Protein AF-A0A7Y0SKW7-F1 (afdb_monomer)

Sequence (142 aa):
RIADGFVHHVRQTKQKAKDYAQEAVFKDWQKAAKNVSKAAEVLHLFIDDSIDLQLPFATVRQQALSLLTKRDLESVCLFLNEQRRSVDEAMWQYCDEKESLRKGLLRELFLCLRFEGCDGTQHLAAALAKTQNELNGQDAQL

Organism: Vibrio parahaemolyticus (NCBI:txid670)

Mean predicted aligned error: 7.99 Å

Secondary structure (DSSP, 8-state):
-HHHHHHHHHHHHHHHHHHHHHHHHHHHHHHHHHTHHHHHHHHHTTT-TTS-TTS-HHHHHHHHHHHS-HHHHHHHHHHHTT-PPPHHHHHHHHHHH-HHHIIIIIIHHHHTPPP---TTTHHHHHHHHHHHHHHHHHTT--

pLDDT: mean 88.72, std 9.33, range [38.25, 96.88]

Radius of gyration: 24.37 Å; Cα contacts (8 Å, |Δi|>4): 82; chains: 1; bounding box: 56×35×68 Å

Foldseek 3Di:
DLVVVLVVLVVVLLVVLLVQLVVVLVVLLVLLVVCVVLLVVLVVLVVPPVDDPPDDVVVSVVVSCVSPPPVSNVSNVCNVVVNGDDSVVSSVVSVVVPCCSVPVPNLVSLLPDQDDDDVPCRVVSVVSVVVSVVSVVVVVPD

Solvent-accessible surface area (backbone atoms only — not comparable to full-atom values): 8009 Å² total; per-residue (Å²): 110,70,67,59,49,45,54,49,50,52,53,51,50,53,49,52,23,47,55,50,12,54,51,50,46,48,51,52,50,53,52,17,63,72,41,46,66,46,50,49,54,43,55,42,69,78,73,43,86,87,59,61,88,83,56,59,64,70,57,57,50,50,54,35,45,70,69,37,46,69,70,53,46,54,43,28,53,30,54,78,67,70,48,74,72,60,50,67,59,42,25,50,50,47,55,63,75,35,49,64,56,46,58,71,43,52,44,52,51,55,66,75,53,87,72,80,48,55,96,96,35,45,70,56,27,52,50,51,52,49,50,45,51,52,58,59,56,59,70,76,77,118

Structure (mmCIF, N/CA/C/O backbone):
data_AF-A0A7Y0SKW7-F1
#
_entry.id   AF-A0A7Y0SKW7-F1
#
loop_
_atom_site.group_PDB
_atom_site.id
_atom_site.type_symbol
_atom_site.label_atom_id
_atom_site.label_alt_id
_atom_site.label_comp_id
_atom_site.label_asym_id
_atom_site.label_entity_id
_atom_site.label_seq_id
_atom_site.pdbx_PDB_ins_code
_atom_site.Cartn_x
_atom_site.Cartn_y
_atom_site.Cartn_z
_atom_site.occupancy
_atom_site.B_iso_or_equiv
_atom_site.auth_seq_id
_atom_site.auth_comp_id
_atom_site.auth_asym_id
_atom_site.auth_atom_id
_atom_site.pdbx_PDB_model_num
ATOM 1 N N . ARG A 1 1 ? 26.211 -3.635 -23.178 1.00 75.38 1 ARG A N 1
ATOM 2 C CA . ARG A 1 1 ? 26.776 -3.140 -21.894 1.00 75.38 1 ARG A CA 1
ATOM 3 C C . ARG A 1 1 ? 25.838 -2.162 -21.181 1.00 75.38 1 ARG A C 1
ATOM 5 O O . ARG A 1 1 ? 25.360 -2.528 -20.120 1.00 75.38 1 ARG A O 1
ATOM 12 N N . ILE A 1 2 ? 25.523 -0.978 -21.732 1.00 84.06 2 ILE A N 1
ATOM 13 C CA . ILE A 1 2 ? 24.576 -0.030 -21.088 1.00 84.06 2 ILE A CA 1
ATOM 14 C C . ILE A 1 2 ? 23.131 -0.557 -21.122 1.00 84.06 2 ILE A C 1
ATOM 16 O O . ILE A 1 2 ? 22.461 -0.551 -20.094 1.00 84.06 2 ILE A O 1
ATOM 20 N N . ALA A 1 3 ? 22.679 -1.096 -22.261 1.00 87.50 3 ALA A N 1
ATOM 21 C CA . ALA A 1 3 ? 21.342 -1.689 -22.389 1.00 87.50 3 ALA A CA 1
ATOM 22 C C . ALA A 1 3 ? 21.112 -2.847 -21.400 1.00 87.50 3 ALA A C 1
ATOM 24 O O . ALA A 1 3 ? 20.092 -2.888 -20.719 1.00 87.50 3 ALA A O 1
ATOM 25 N N . ASP A 1 4 ? 22.093 -3.743 -21.253 1.00 89.50 4 ASP A N 1
ATOM 26 C CA . ASP A 1 4 ? 22.025 -4.855 -20.295 1.00 89.50 4 ASP A CA 1
ATOM 27 C C . ASP A 1 4 ? 21.951 -4.355 -18.846 1.00 89.50 4 ASP A C 1
ATOM 29 O O . ASP A 1 4 ? 21.176 -4.879 -18.047 1.00 89.50 4 ASP A O 1
ATOM 33 N N . GLY A 1 5 ? 22.717 -3.307 -18.517 1.00 88.94 5 GLY A N 1
ATOM 34 C CA . GLY A 1 5 ? 22.667 -2.642 -17.214 1.00 88.94 5 GLY A CA 1
ATOM 35 C C . GLY A 1 5 ? 21.305 -2.004 -16.935 1.00 88.94 5 GLY A C 1
ATOM 36 O O . GLY A 1 5 ? 20.745 -2.200 -15.858 1.00 88.94 5 GLY A O 1
ATOM 37 N N . PHE A 1 6 ? 20.722 -1.314 -17.918 1.00 88.88 6 PHE A N 1
ATOM 38 C CA . PHE A 1 6 ? 19.374 -0.753 -17.811 1.00 88.88 6 PHE A CA 1
ATOM 39 C C . PHE A 1 6 ? 18.325 -1.844 -17.571 1.00 88.88 6 PHE A C 1
ATOM 41 O O . PHE A 1 6 ? 17.557 -1.765 -16.612 1.00 88.88 6 PHE A O 1
ATOM 48 N N . VAL A 1 7 ? 18.339 -2.913 -18.375 1.00 91.38 7 VAL A N 1
ATOM 49 C CA . VAL A 1 7 ? 17.429 -4.057 -18.206 1.00 91.38 7 VAL A CA 1
ATOM 50 C C . VAL A 1 7 ? 17.597 -4.690 -16.825 1.00 91.38 7 VAL A C 1
ATOM 52 O O . VAL A 1 7 ? 16.601 -5.009 -16.169 1.00 91.38 7 VAL A O 1
ATOM 55 N N . HIS A 1 8 ? 18.836 -4.849 -16.355 1.00 92.75 8 HIS A N 1
ATOM 56 C CA . HIS A 1 8 ? 19.121 -5.368 -15.023 1.00 92.75 8 HIS A CA 1
ATOM 57 C C . HIS A 1 8 ? 18.516 -4.483 -13.924 1.00 92.75 8 HIS A C 1
ATOM 59 O O . HIS A 1 8 ? 17.794 -4.993 -13.067 1.00 92.75 8 HIS A O 1
ATOM 65 N N . HIS A 1 9 ? 18.738 -3.167 -13.967 1.00 90.00 9 HIS A N 1
ATOM 66 C CA . HIS A 1 9 ? 18.214 -2.241 -12.961 1.00 90.00 9 HIS A CA 1
ATOM 67 C C . HIS A 1 9 ? 16.688 -2.129 -12.983 1.00 90.00 9 HIS A C 1
ATOM 69 O O . HIS A 1 9 ? 16.076 -2.085 -11.914 1.00 90.00 9 HIS A O 1
ATOM 75 N N . VAL A 1 10 ? 16.052 -2.159 -14.159 1.00 90.94 10 VAL A N 1
ATOM 76 C CA . VAL A 1 10 ? 14.584 -2.192 -14.272 1.00 90.94 10 VAL A CA 1
ATOM 77 C C . VAL A 1 10 ? 14.031 -3.468 -13.637 1.00 90.94 10 VAL A C 1
ATOM 79 O O . VAL A 1 10 ? 13.122 -3.403 -12.808 1.00 90.94 10 VAL A O 1
ATOM 82 N N . ARG A 1 11 ? 14.606 -4.635 -13.962 1.00 92.94 11 ARG A N 1
ATOM 83 C CA . ARG A 1 11 ? 14.187 -5.921 -13.377 1.00 92.94 11 ARG A CA 1
ATOM 84 C C . ARG A 1 11 ? 14.394 -5.951 -11.867 1.00 92.94 11 ARG A C 1
ATOM 86 O O . ARG A 1 11 ? 13.491 -6.356 -11.141 1.00 92.94 11 ARG A O 1
ATOM 93 N N . GLN A 1 12 ? 15.548 -5.489 -11.394 1.00 92.62 12 GLN A N 1
ATOM 94 C CA . GLN A 1 12 ? 15.859 -5.441 -9.970 1.00 92.62 12 GLN A CA 1
ATOM 95 C C . GLN A 1 12 ? 14.911 -4.499 -9.217 1.00 92.62 12 GLN A C 1
ATOM 97 O O . GLN A 1 12 ? 14.417 -4.860 -8.154 1.00 92.62 12 GLN A O 1
ATOM 102 N N . THR A 1 13 ? 14.627 -3.316 -9.766 1.00 89.62 13 THR A N 1
ATOM 103 C CA . THR A 1 13 ? 13.685 -2.355 -9.168 1.00 89.62 13 THR A CA 1
ATOM 104 C C . THR A 1 13 ? 12.283 -2.940 -9.097 1.00 89.62 13 THR A C 1
ATOM 106 O O . THR A 1 13 ? 11.660 -2.899 -8.040 1.00 89.62 13 THR A O 1
ATOM 109 N N . LYS A 1 14 ? 11.815 -3.565 -10.184 1.00 90.1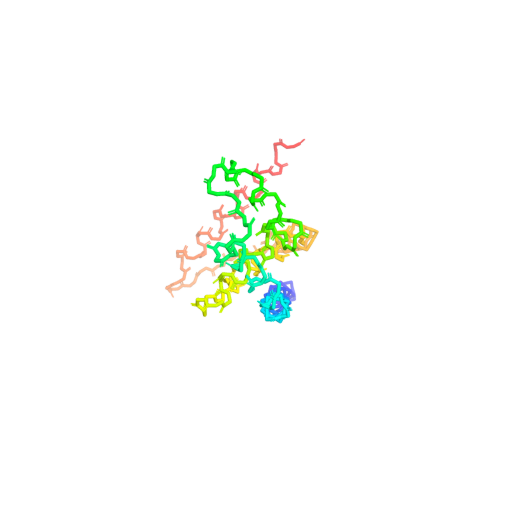2 14 LYS A N 1
ATOM 110 C CA . LYS A 1 14 ? 10.515 -4.244 -10.218 1.00 90.12 14 LYS A CA 1
ATOM 111 C C . LYS A 1 14 ? 10.426 -5.354 -9.170 1.00 90.12 14 LYS A C 1
ATOM 113 O O . LYS A 1 14 ? 9.402 -5.470 -8.503 1.00 90.12 14 LYS A O 1
ATOM 118 N N . GLN A 1 15 ? 11.485 -6.151 -9.014 1.00 92.62 15 GLN A N 1
ATOM 119 C CA . GLN A 1 15 ? 11.521 -7.213 -8.009 1.00 92.62 15 GLN A CA 1
ATOM 120 C C . GLN A 1 15 ? 11.479 -6.638 -6.589 1.00 92.62 15 GLN A C 1
ATOM 122 O O . GLN A 1 15 ? 10.633 -7.046 -5.805 1.00 92.62 15 GLN A O 1
ATOM 127 N N . LYS A 1 16 ? 12.303 -5.627 -6.284 1.00 91.44 16 LYS A N 1
ATOM 128 C CA . LYS A 1 16 ? 12.301 -4.965 -4.970 1.00 91.44 16 LYS A CA 1
ATOM 129 C C . LYS A 1 16 ? 10.954 -4.318 -4.639 1.00 91.44 16 LYS A C 1
ATOM 131 O O . LYS A 1 16 ? 10.505 -4.423 -3.504 1.00 91.44 16 LYS A O 1
ATOM 136 N N . ALA A 1 17 ? 10.305 -3.685 -5.618 1.00 89.12 17 ALA A N 1
ATOM 137 C CA . ALA A 1 17 ? 8.972 -3.111 -5.449 1.00 89.12 17 ALA A CA 1
ATOM 138 C C . ALA A 1 17 ? 7.936 -4.194 -5.127 1.00 89.12 17 ALA A C 1
ATOM 140 O O . ALA A 1 17 ? 7.112 -4.016 -4.234 1.00 89.12 17 ALA A O 1
ATOM 141 N N . LYS A 1 18 ? 8.006 -5.337 -5.821 1.00 90.44 18 LYS A N 1
ATOM 142 C CA . LYS A 1 18 ? 7.135 -6.486 -5.566 1.00 90.44 18 LYS A CA 1
ATOM 143 C C . LYS A 1 18 ? 7.360 -7.073 -4.172 1.00 90.44 18 LYS A C 1
ATOM 145 O O . LYS A 1 18 ? 6.384 -7.297 -3.464 1.00 90.44 18 LYS A O 1
ATOM 150 N N . ASP A 1 19 ? 8.613 -7.298 -3.782 1.00 92.00 19 ASP A N 1
ATOM 151 C CA . ASP A 1 19 ? 8.962 -7.856 -2.470 1.00 92.00 19 ASP A CA 1
ATOM 152 C C . ASP A 1 19 ? 8.483 -6.925 -1.346 1.00 92.00 19 ASP A C 1
ATOM 154 O O . ASP A 1 19 ? 7.812 -7.369 -0.415 1.00 92.00 19 ASP A O 1
ATOM 158 N N . TYR A 1 20 ? 8.727 -5.617 -1.492 1.00 91.44 20 TYR A N 1
ATOM 159 C CA . TYR A 1 20 ? 8.204 -4.594 -0.589 1.00 91.44 20 TYR A CA 1
ATOM 160 C C . TYR A 1 20 ? 6.677 -4.634 -0.505 1.00 91.44 20 TYR A C 1
ATOM 162 O O . TYR A 1 20 ? 6.128 -4.658 0.591 1.00 91.44 20 TYR A O 1
ATOM 170 N N . ALA A 1 21 ? 5.980 -4.659 -1.643 1.00 88.38 21 ALA A N 1
ATOM 171 C CA . ALA A 1 21 ? 4.523 -4.635 -1.675 1.00 88.38 21 ALA A CA 1
ATOM 172 C C . ALA A 1 21 ? 3.913 -5.881 -1.023 1.00 88.38 21 ALA A C 1
ATOM 174 O O . ALA A 1 21 ? 2.955 -5.778 -0.258 1.00 88.38 21 ALA A O 1
ATOM 175 N N . GLN A 1 22 ? 4.487 -7.059 -1.279 1.00 88.69 22 GLN A N 1
ATOM 176 C CA . GLN A 1 22 ? 4.068 -8.302 -0.635 1.00 88.69 22 GLN A CA 1
ATOM 177 C C . GLN A 1 22 ? 4.278 -8.244 0.879 1.00 88.69 22 GLN A C 1
ATOM 179 O O . GLN A 1 22 ? 3.377 -8.612 1.635 1.00 88.69 22 GLN A O 1
ATOM 184 N N . GLU A 1 23 ? 5.430 -7.746 1.327 1.00 90.62 23 GLU A N 1
ATOM 185 C CA . GLU A 1 23 ? 5.725 -7.585 2.747 1.00 90.62 23 GLU A CA 1
ATOM 186 C C . GLU A 1 23 ? 4.806 -6.547 3.410 1.00 90.62 23 GLU A C 1
ATOM 188 O O . GLU A 1 23 ? 4.286 -6.794 4.497 1.00 90.62 23 GLU A O 1
ATOM 193 N N . ALA A 1 24 ? 4.561 -5.412 2.754 1.00 87.56 24 ALA A N 1
ATOM 194 C CA . ALA A 1 24 ? 3.699 -4.342 3.242 1.00 87.56 24 ALA A CA 1
ATOM 195 C C . ALA A 1 24 ? 2.247 -4.814 3.386 1.00 87.56 24 ALA A C 1
ATOM 197 O O . ALA A 1 24 ? 1.664 -4.677 4.462 1.00 87.56 24 ALA A O 1
ATOM 198 N N . VAL A 1 25 ? 1.687 -5.451 2.351 1.00 87.00 25 VAL A N 1
ATOM 199 C CA . VAL A 1 25 ? 0.329 -6.017 2.392 1.00 87.00 25 VAL A CA 1
ATOM 200 C C . VAL A 1 25 ? 0.224 -7.100 3.467 1.00 87.00 2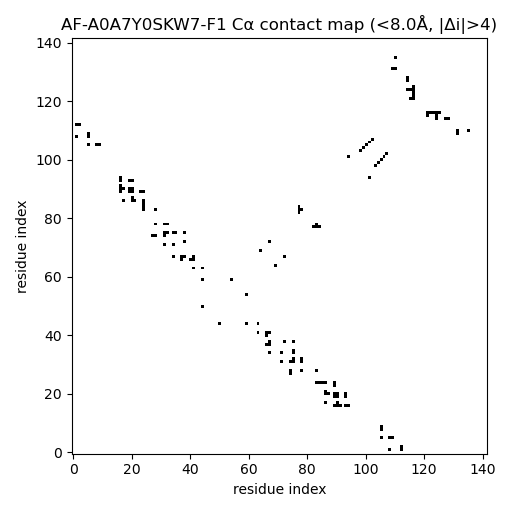5 VAL A C 1
ATOM 202 O O . VAL A 1 25 ? -0.756 -7.134 4.209 1.00 87.00 25 VAL A O 1
ATOM 205 N N . PHE A 1 26 ? 1.236 -7.961 3.605 1.00 87.31 26 PHE A N 1
ATOM 206 C CA . PHE A 1 26 ? 1.257 -8.993 4.641 1.00 87.31 26 PHE A CA 1
ATOM 207 C C . PHE A 1 26 ? 1.321 -8.409 6.060 1.00 87.31 26 PHE A C 1
ATOM 209 O O . PHE A 1 26 ? 0.579 -8.848 6.940 1.00 87.31 26 PHE A O 1
ATOM 216 N N . LYS A 1 27 ? 2.170 -7.402 6.292 1.00 88.50 27 LYS A N 1
ATOM 217 C CA . LYS A 1 27 ? 2.277 -6.702 7.582 1.00 88.50 27 LYS A CA 1
ATOM 218 C C . LYS A 1 27 ? 0.983 -5.979 7.940 1.00 88.50 27 LYS A C 1
ATOM 220 O O . LYS A 1 27 ? 0.533 -6.096 9.079 1.00 88.50 27 LYS A O 1
ATOM 225 N N . ASP A 1 28 ? 0.366 -5.293 6.980 1.00 87.25 28 ASP A N 1
ATOM 226 C CA . ASP A 1 28 ? -0.934 -4.646 7.170 1.00 87.25 28 ASP A CA 1
ATOM 227 C C . ASP A 1 28 ? -2.014 -5.676 7.526 1.00 87.25 28 ASP A C 1
ATOM 229 O O . ASP A 1 28 ? -2.781 -5.464 8.466 1.00 87.25 28 ASP A O 1
ATOM 233 N N . TRP A 1 29 ? -2.016 -6.831 6.854 1.00 86.12 29 TRP A N 1
ATOM 234 C CA . TRP A 1 29 ? -2.934 -7.933 7.143 1.00 86.12 29 TRP A CA 1
ATOM 235 C C . TRP A 1 29 ? -2.755 -8.491 8.559 1.00 86.12 29 TRP A C 1
ATOM 237 O 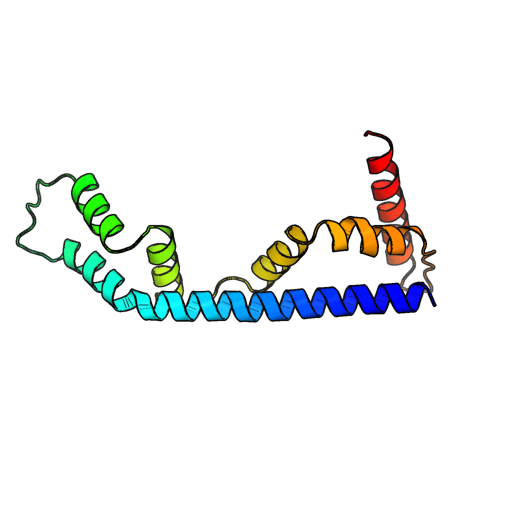O . TRP A 1 29 ? -3.725 -8.646 9.300 1.00 86.12 29 TRP A O 1
ATOM 247 N N . GLN A 1 30 ? -1.511 -8.747 8.977 1.00 90.56 30 GLN A N 1
ATOM 248 C CA . GLN A 1 30 ? -1.217 -9.199 10.339 1.00 90.56 30 GLN A CA 1
ATOM 249 C C . GLN A 1 30 ? -1.601 -8.159 11.392 1.00 90.56 30 GLN A C 1
ATOM 251 O O . GLN A 1 30 ? -2.100 -8.513 12.461 1.00 90.56 30 GLN A O 1
ATOM 256 N N . LYS A 1 31 ? -1.348 -6.876 11.119 1.00 91.62 31 LYS A N 1
ATOM 257 C CA . LYS A 1 31 ? -1.703 -5.789 12.032 1.00 91.62 31 LYS A CA 1
ATOM 258 C C . LYS A 1 31 ? -3.219 -5.693 12.195 1.00 91.62 31 LYS A C 1
ATOM 260 O O . LYS A 1 31 ? -3.689 -5.578 13.324 1.00 91.62 31 LYS A O 1
ATOM 265 N N . ALA A 1 32 ?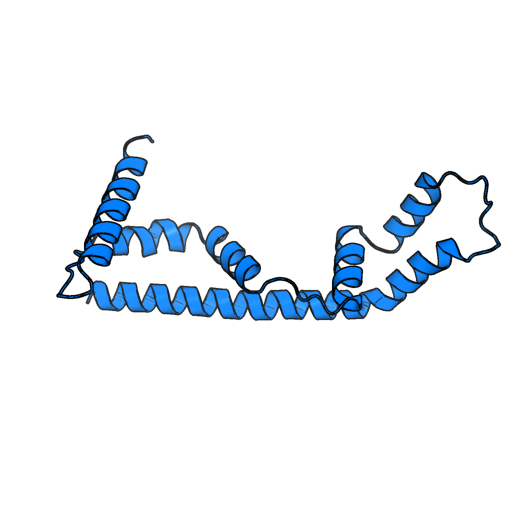 -3.972 -5.793 11.101 1.00 91.56 32 ALA A N 1
ATOM 266 C CA . ALA A 1 32 ? -5.429 -5.823 11.141 1.00 91.56 32 ALA A CA 1
ATOM 267 C C . ALA A 1 32 ? -5.944 -7.022 11.954 1.00 91.56 32 ALA A C 1
ATOM 269 O O . ALA A 1 32 ? -6.740 -6.827 12.867 1.00 91.56 32 ALA A O 1
ATOM 270 N N . ALA A 1 33 ? -5.402 -8.225 11.732 1.00 90.19 33 ALA A N 1
ATOM 271 C CA . ALA A 1 33 ? -5.754 -9.414 12.513 1.00 90.19 33 ALA A CA 1
ATOM 272 C C . ALA A 1 33 ? -5.547 -9.215 14.030 1.00 90.19 33 ALA A C 1
ATOM 274 O O . ALA A 1 33 ? -6.405 -9.577 14.830 1.00 90.19 33 ALA A O 1
ATOM 275 N N . LYS A 1 34 ? -4.437 -8.580 14.438 1.00 93.50 34 LYS A N 1
ATOM 276 C CA . LYS A 1 34 ? -4.150 -8.265 15.853 1.00 93.50 34 LYS A CA 1
ATOM 277 C C . LYS A 1 34 ? -5.098 -7.225 16.456 1.00 93.50 34 LYS A C 1
ATOM 279 O O . LYS A 1 34 ? -5.240 -7.178 17.673 1.00 93.50 34 LYS A O 1
ATOM 284 N N . ASN A 1 35 ? -5.727 -6.396 15.627 1.00 95.25 35 ASN A N 1
ATOM 285 C CA . ASN A 1 35 ? -6.642 -5.342 16.057 1.00 95.25 35 ASN A CA 1
ATOM 286 C C . ASN A 1 35 ? -8.118 -5.778 16.058 1.00 95.25 35 ASN A C 1
ATOM 288 O O . ASN A 1 35 ? -8.971 -4.978 16.437 1.00 95.25 35 ASN A O 1
ATOM 292 N N . VAL A 1 36 ? -8.437 -7.024 15.681 1.00 93.56 36 VAL A N 1
ATOM 293 C CA . VAL A 1 36 ? -9.822 -7.536 15.665 1.00 93.56 36 VAL A CA 1
ATOM 294 C C . VAL A 1 36 ? -10.478 -7.458 17.047 1.00 93.56 36 VAL A C 1
ATOM 296 O O . VAL A 1 36 ? -11.640 -7.074 17.133 1.00 93.56 36 VAL A O 1
ATOM 299 N N . SER A 1 37 ? -9.748 -7.735 18.134 1.00 93.44 37 SER A N 1
ATOM 300 C CA . SER A 1 37 ? -10.291 -7.610 19.497 1.00 93.44 37 SER A CA 1
ATOM 301 C C . SER A 1 37 ? -10.689 -6.170 19.833 1.00 93.44 37 SER A C 1
ATOM 303 O O . SER A 1 37 ? -11.790 -5.932 20.312 1.00 93.44 37 SER A O 1
ATOM 305 N N . LYS A 1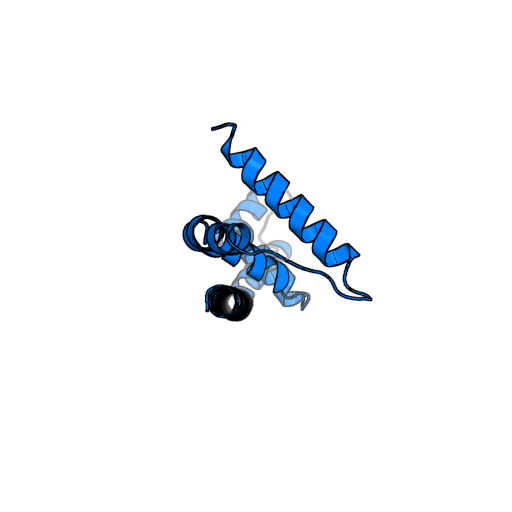 38 ? -9.848 -5.193 19.479 1.00 95.44 38 LYS A N 1
ATOM 306 C CA . LYS A 1 38 ? -10.158 -3.766 19.655 1.00 95.44 38 LYS A CA 1
ATOM 307 C C . LYS A 1 38 ? -11.331 -3.318 18.790 1.00 95.44 38 LYS A C 1
ATOM 309 O O . LYS A 1 38 ? -12.128 -2.492 19.213 1.00 95.44 38 LYS A O 1
ATOM 314 N N . ALA A 1 39 ? -11.459 -3.856 17.578 1.00 95.12 39 ALA A N 1
ATOM 315 C CA . ALA A 1 39 ? -12.627 -3.591 16.744 1.00 95.12 39 ALA A CA 1
ATOM 316 C C . ALA A 1 39 ? -13.908 -4.187 17.350 1.00 95.12 39 ALA A C 1
ATOM 318 O O . ALA A 1 39 ? -14.960 -3.563 17.257 1.00 95.12 39 ALA A O 1
ATOM 319 N N . ALA A 1 40 ? -13.826 -5.340 18.021 1.00 95.19 40 ALA A N 1
ATOM 320 C CA . ALA A 1 40 ? -14.951 -5.883 18.778 1.00 95.19 40 ALA A CA 1
ATOM 321 C C . ALA A 1 40 ? -15.351 -4.960 19.945 1.00 95.19 40 ALA A C 1
ATOM 323 O O . ALA A 1 40 ? -16.539 -4.727 20.138 1.00 95.19 40 ALA A O 1
ATOM 324 N N . GLU A 1 41 ? -14.389 -4.361 20.657 1.00 96.12 41 GLU A N 1
ATOM 325 C CA . GLU A 1 41 ? -14.668 -3.339 21.683 1.00 96.12 41 GLU A CA 1
ATOM 326 C C . GLU A 1 41 ? -15.335 -2.088 21.083 1.00 96.12 41 GLU A C 1
ATOM 328 O O . GLU A 1 41 ? -16.283 -1.557 21.655 1.00 96.12 41 GLU A O 1
ATOM 333 N N . VAL A 1 42 ? -14.910 -1.651 19.890 1.00 96.88 42 VAL A N 1
ATOM 334 C CA . VAL A 1 42 ? -15.575 -0.557 19.156 1.00 96.88 42 VAL A CA 1
ATOM 335 C C . VAL A 1 42 ? -17.028 -0.907 18.822 1.00 96.88 42 VAL A C 1
ATOM 337 O O . VAL A 1 42 ? -17.905 -0.062 18.974 1.00 96.88 42 VAL A O 1
ATOM 340 N N . LEU A 1 43 ? -17.297 -2.137 18.375 1.00 95.69 43 LEU A N 1
ATOM 341 C CA . LEU A 1 43 ? -18.659 -2.601 18.091 1.00 95.69 43 LEU A CA 1
ATOM 342 C C . LEU A 1 43 ? -19.497 -2.742 19.369 1.00 95.69 43 LEU A C 1
ATOM 344 O O . LEU A 1 43 ? -20.697 -2.480 19.333 1.00 95.69 43 LEU A O 1
ATOM 348 N N . HIS A 1 44 ? -18.874 -3.097 20.496 1.00 96.38 44 HIS A N 1
ATOM 349 C CA . HIS A 1 44 ? -19.547 -3.214 21.788 1.00 96.38 44 HIS A CA 1
ATOM 350 C C . HIS A 1 44 ? -20.187 -1.891 22.232 1.00 96.38 44 HIS A C 1
ATOM 352 O O . HIS A 1 44 ? -21.268 -1.912 22.809 1.00 96.38 44 HIS A O 1
ATOM 358 N N . LEU A 1 45 ? -19.597 -0.739 21.882 1.00 95.50 45 LEU A N 1
ATOM 359 C CA . LEU A 1 45 ? -20.175 0.584 22.167 1.00 95.50 45 LEU A CA 1
ATOM 360 C C . LEU A 1 45 ? -21.587 0.783 21.581 1.00 95.50 45 LEU A C 1
ATOM 362 O O . LEU A 1 45 ? -22.299 1.683 22.007 1.00 95.50 45 LEU A O 1
ATOM 366 N N . PHE A 1 46 ? -22.000 -0.015 20.592 1.00 93.38 46 PHE A N 1
ATOM 367 C CA . PHE A 1 46 ? -23.334 0.081 19.986 1.00 93.38 46 PHE A CA 1
ATOM 368 C C . PHE A 1 46 ? -24.385 -0.815 20.652 1.00 93.38 46 PHE A C 1
ATOM 370 O O . PHE A 1 46 ? -25.567 -0.665 20.356 1.00 93.38 46 PHE A O 1
ATOM 377 N N . ILE A 1 47 ? -23.967 -1.752 21.505 1.00 94.62 47 ILE A N 1
ATOM 378 C CA . ILE A 1 47 ? -24.847 -2.706 22.202 1.00 94.62 47 ILE A CA 1
ATOM 379 C C . ILE A 1 47 ? -24.715 -2.609 23.728 1.00 94.62 47 ILE A C 1
ATOM 381 O O . ILE A 1 47 ? -25.246 -3.446 24.451 1.00 94.62 47 ILE A O 1
ATOM 385 N N . ASP A 1 48 ? -23.966 -1.621 24.213 1.00 94.75 48 ASP A N 1
ATOM 386 C CA . ASP A 1 48 ? -23.792 -1.350 25.632 1.00 94.75 48 ASP A CA 1
ATOM 387 C C . ASP A 1 48 ? -24.996 -0.561 26.159 1.00 94.75 48 ASP A C 1
ATO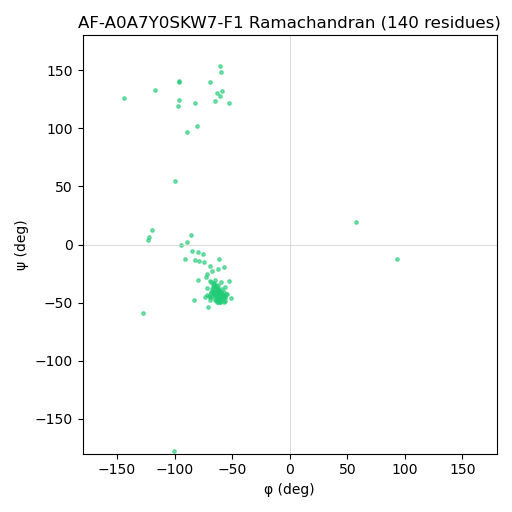M 389 O O . ASP A 1 48 ? -25.096 0.652 25.967 1.00 94.75 48 ASP A O 1
ATOM 393 N N . ASP A 1 49 ? -25.898 -1.261 26.848 1.00 94.50 49 ASP A N 1
ATOM 394 C CA . ASP A 1 49 ? -27.116 -0.693 27.440 1.00 94.50 49 ASP A CA 1
ATOM 395 C C . ASP A 1 49 ? -26.839 0.387 28.508 1.00 94.50 49 ASP A C 1
ATOM 397 O O . ASP A 1 49 ? -27.760 1.090 28.928 1.00 94.50 49 ASP A O 1
ATOM 401 N N . SER A 1 50 ? -25.590 0.536 28.975 1.00 93.88 50 SER A N 1
ATOM 402 C CA . SER A 1 50 ? -25.206 1.608 29.902 1.00 93.88 50 SER A CA 1
ATOM 403 C C . SER A 1 50 ? -24.991 2.963 29.217 1.00 93.88 50 SER A C 1
ATOM 405 O O . SER A 1 50 ? -24.946 3.994 29.895 1.00 93.88 50 SER A O 1
ATOM 407 N N . ILE A 1 51 ? -24.872 2.985 27.885 1.00 91.88 51 ILE A N 1
ATOM 408 C CA . ILE A 1 51 ? -24.717 4.213 27.107 1.00 91.88 51 ILE A CA 1
ATOM 409 C C . ILE A 1 51 ? -26.094 4.841 26.871 1.00 91.88 51 ILE A C 1
ATOM 411 O O . ILE A 1 51 ? -26.982 4.246 26.265 1.00 91.88 51 ILE A O 1
ATOM 415 N N . ASP A 1 52 ? -26.259 6.084 27.324 1.00 93.75 52 ASP A N 1
ATOM 416 C CA . ASP A 1 52 ? -27.488 6.854 27.120 1.00 93.75 52 ASP A CA 1
ATOM 417 C C . ASP A 1 52 ? -27.781 7.053 25.620 1.00 93.75 52 ASP A C 1
ATOM 419 O O . ASP A 1 52 ? -26.950 7.569 24.870 1.00 93.75 52 ASP A O 1
ATOM 423 N N . LEU A 1 53 ? -28.997 6.704 25.188 1.00 90.62 53 LEU A N 1
ATOM 424 C CA . LEU A 1 53 ? -29.475 6.884 23.812 1.00 90.62 53 LEU A CA 1
ATOM 425 C C . LEU A 1 53 ? -29.538 8.356 23.375 1.00 90.62 53 LEU A C 1
ATOM 427 O O . LEU A 1 53 ? -29.554 8.635 22.177 1.00 90.62 53 LEU A O 1
ATOM 431 N N . GLN A 1 54 ? -29.593 9.300 24.319 1.00 94.06 54 GLN A N 1
ATOM 432 C CA . GLN A 1 54 ? -29.536 10.737 24.034 1.00 94.06 54 GLN A CA 1
ATOM 433 C C . GLN A 1 54 ? -28.099 11.261 23.905 1.00 94.06 54 GLN A C 1
ATOM 435 O O . GLN A 1 54 ? -27.897 12.430 23.559 1.00 94.06 54 GLN A O 1
ATOM 440 N N . LEU A 1 55 ? -27.088 10.422 24.162 1.00 94.31 55 LEU A N 1
ATOM 441 C CA . LEU A 1 55 ? -25.694 10.813 24.025 1.00 94.31 55 LEU A CA 1
ATOM 442 C C . LEU A 1 55 ? -25.388 11.158 22.556 1.00 94.31 55 LEU A C 1
ATOM 444 O O . LEU A 1 55 ? -25.668 10.365 21.653 1.00 94.31 55 LEU A O 1
ATOM 448 N N . PRO A 1 56 ? -24.758 12.313 22.273 1.00 96.12 56 PRO A N 1
ATOM 449 C CA . PRO A 1 56 ? -24.374 12.649 20.913 1.00 96.12 56 PRO A CA 1
ATOM 450 C C . PRO A 1 56 ? -23.432 11.597 20.323 1.00 96.12 56 PRO A C 1
ATOM 452 O O . PRO A 1 56 ? -22.401 11.265 20.911 1.00 96.12 56 PRO A O 1
ATOM 455 N N . PHE A 1 57 ? -23.719 11.152 19.097 1.00 95.31 57 PHE A N 1
ATOM 456 C CA . PHE A 1 57 ? -22.882 10.182 18.381 1.00 95.31 57 PHE A CA 1
ATOM 457 C C . PHE A 1 57 ? -21.405 10.601 18.298 1.00 95.31 57 PHE A C 1
ATOM 459 O O . PHE A 1 57 ? -20.514 9.755 18.312 1.00 95.31 57 PHE A O 1
ATOM 466 N N . ALA A 1 58 ? -21.119 11.907 18.242 1.00 96.25 58 ALA A N 1
ATOM 467 C CA . ALA A 1 58 ? -19.751 12.422 18.243 1.00 96.25 58 ALA A CA 1
ATOM 468 C C . ALA A 1 58 ? -18.935 11.943 19.459 1.00 96.25 58 ALA A C 1
ATOM 470 O O . ALA A 1 58 ? -17.753 11.638 19.305 1.00 96.25 58 ALA A O 1
ATOM 471 N N . THR A 1 59 ? -19.566 11.818 20.630 1.00 95.81 59 THR A N 1
ATOM 472 C CA . THR A 1 59 ? -18.936 11.331 21.863 1.00 95.81 59 THR A CA 1
ATOM 473 C C . THR A 1 59 ? -18.615 9.840 21.764 1.00 95.81 59 THR A C 1
ATOM 475 O O . THR A 1 59 ? -17.476 9.441 22.002 1.00 95.81 59 THR A O 1
ATOM 478 N N . VAL A 1 60 ? -19.578 9.025 21.318 1.00 95.31 60 VAL A N 1
ATOM 479 C CA . VAL A 1 60 ? -19.383 7.578 21.090 1.00 95.31 60 VAL A CA 1
ATOM 480 C C . VAL A 1 60 ? -18.291 7.342 20.044 1.00 95.31 60 VAL A C 1
ATOM 482 O O . VAL A 1 60 ? -17.403 6.512 20.219 1.00 95.31 60 VAL A O 1
ATOM 485 N N . ARG A 1 61 ? -18.279 8.141 18.972 1.00 96.19 61 ARG A N 1
ATOM 486 C CA . ARG A 1 61 ? -17.240 8.088 17.939 1.00 96.19 61 ARG A CA 1
ATOM 487 C C . ARG A 1 61 ? -15.858 8.451 18.486 1.00 96.19 61 ARG A C 1
ATOM 489 O O . ARG A 1 61 ? -14.877 7.844 18.068 1.00 96.19 61 ARG 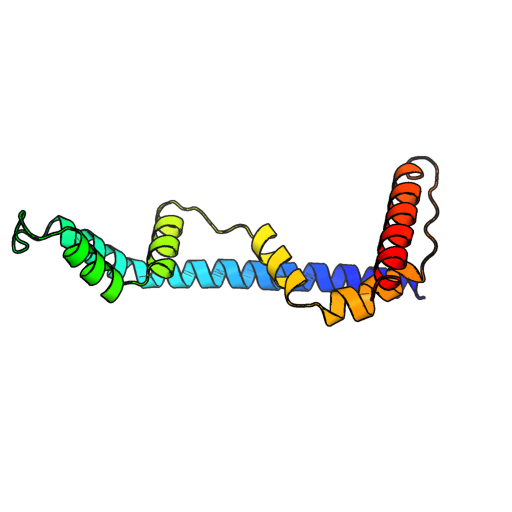A O 1
ATOM 496 N N . GLN A 1 62 ? -15.749 9.427 19.387 1.00 96.56 62 GLN A N 1
ATOM 497 C CA . GLN A 1 62 ? -14.475 9.751 20.037 1.00 96.56 62 GLN A CA 1
ATOM 498 C C . GLN A 1 62 ? -13.982 8.607 20.930 1.00 96.56 62 GLN A C 1
ATOM 500 O O . GLN A 1 62 ? -12.793 8.299 20.891 1.00 96.56 62 GLN A O 1
ATOM 505 N N . GLN A 1 63 ? -14.878 7.942 21.667 1.00 95.56 63 GLN A N 1
ATOM 506 C CA . GLN A 1 63 ? -14.544 6.740 22.442 1.00 95.56 63 GLN A CA 1
ATOM 507 C C . GLN A 1 63 ? -14.086 5.592 21.531 1.00 95.56 63 GLN A C 1
ATOM 509 O O . GLN A 1 63 ? -13.046 4.990 21.769 1.00 95.56 63 GLN A O 1
ATOM 514 N N . ALA A 1 64 ? -14.783 5.343 20.422 1.00 96.75 64 ALA A N 1
ATOM 515 C CA . ALA A 1 64 ? -14.352 4.349 19.441 1.00 96.75 64 ALA A CA 1
ATOM 516 C C . ALA A 1 64 ? -12.939 4.646 18.901 1.00 96.75 64 ALA A C 1
ATOM 518 O O . ALA A 1 64 ? -12.095 3.754 18.807 1.00 96.75 64 ALA A O 1
ATOM 519 N N . LEU A 1 65 ? -12.661 5.914 18.574 1.00 96.50 65 LEU A N 1
ATOM 520 C CA . LEU A 1 65 ? -11.373 6.334 18.021 1.00 96.50 65 LEU A CA 1
ATOM 521 C C . LEU A 1 65 ? -10.234 6.388 19.052 1.00 96.50 65 LEU A C 1
ATOM 523 O O . LEU A 1 65 ? -9.071 6.429 18.644 1.00 96.50 65 LEU A O 1
ATOM 527 N N . SER A 1 66 ? -10.536 6.367 20.356 1.00 96.25 66 SER A N 1
ATOM 528 C CA . SER A 1 66 ? -9.524 6.200 21.405 1.00 96.25 66 SER A CA 1
ATOM 529 C C . SER A 1 66 ? -9.110 4.734 21.578 1.00 96.25 66 SER A C 1
ATOM 531 O O . SER A 1 66 ? -7.945 4.466 21.872 1.00 96.25 66 SER A O 1
ATOM 533 N N . LEU A 1 67 ? -10.022 3.786 21.322 1.00 95.94 67 LEU A N 1
ATOM 534 C CA . LEU A 1 67 ? -9.737 2.345 21.312 1.00 95.94 67 LEU A CA 1
ATOM 535 C C . LEU A 1 67 ? -8.937 1.934 20.070 1.00 95.94 67 LEU A C 1
ATOM 537 O O . LEU A 1 67 ? -7.954 1.187 20.161 1.00 95.94 67 LEU A O 1
ATOM 541 N N . LEU A 1 68 ? -9.347 2.432 18.899 1.00 95.88 68 LEU A N 1
ATOM 542 C CA . LEU A 1 68 ? -8.736 2.094 17.619 1.00 95.88 68 LEU A CA 1
ATOM 543 C C . LEU A 1 68 ? -8.712 3.299 16.675 1.00 95.88 68 LEU A C 1
ATOM 545 O O . LEU A 1 68 ? -9.742 3.894 16.370 1.00 95.88 68 LEU A O 1
ATOM 549 N N . THR A 1 69 ? -7.528 3.642 16.160 1.00 96.00 69 THR A N 1
ATOM 550 C CA . THR A 1 69 ? -7.388 4.778 15.237 1.00 96.00 69 THR A CA 1
ATOM 551 C C . THR A 1 69 ? -8.229 4.575 13.977 1.00 96.00 69 THR A C 1
ATOM 553 O O . THR A 1 69 ? -8.435 3.445 13.537 1.00 96.00 69 THR A O 1
ATOM 556 N N . LYS A 1 70 ? -8.648 5.669 13.324 1.00 95.00 70 LYS A N 1
ATOM 557 C CA . LYS A 1 70 ? -9.432 5.605 12.077 1.00 95.00 70 LYS A CA 1
ATOM 558 C C . LYS A 1 70 ? -8.776 4.699 11.023 1.00 95.00 70 LYS A C 1
ATOM 560 O O . LYS A 1 70 ? -9.445 3.848 10.451 1.00 95.00 70 LYS A O 1
ATOM 565 N N . ARG A 1 71 ? -7.462 4.848 10.814 1.00 91.69 71 ARG A N 1
ATOM 566 C CA . ARG A 1 71 ? -6.691 4.050 9.845 1.00 91.69 71 ARG A CA 1
ATOM 567 C C . ARG A 1 71 ? -6.674 2.563 10.205 1.00 91.69 71 ARG A C 1
ATOM 569 O O . ARG A 1 71 ? -6.764 1.709 9.323 1.00 91.69 71 ARG A O 1
ATOM 576 N N . ASP A 1 72 ? -6.508 2.242 11.484 1.00 93.00 72 ASP A N 1
ATOM 577 C CA . ASP A 1 72 ? -6.488 0.850 11.928 1.00 93.00 72 ASP A CA 1
ATOM 578 C C . ASP A 1 72 ? -7.885 0.227 11.861 1.00 93.00 72 ASP A C 1
ATOM 580 O O . ASP A 1 72 ? -8.003 -0.916 11.433 1.00 93.00 72 ASP A O 1
ATOM 584 N N . LEU A 1 73 ? -8.935 0.989 12.183 1.00 94.06 73 LEU A N 1
ATOM 585 C CA . LEU A 1 73 ? -10.326 0.563 12.041 1.00 94.06 73 LEU A CA 1
ATOM 586 C C . LEU A 1 73 ? -10.674 0.276 10.573 1.00 94.06 73 LEU A C 1
ATOM 588 O O . LEU A 1 73 ? -11.187 -0.796 10.277 1.00 94.06 73 LEU A O 1
ATOM 592 N N . GLU A 1 74 ? -10.302 1.160 9.641 1.00 92.19 74 GLU A N 1
ATOM 593 C CA . GLU A 1 74 ? -10.433 0.918 8.193 1.00 92.19 74 GLU A CA 1
ATOM 594 C C . GLU A 1 74 ? -9.697 -0.358 7.755 1.00 92.19 74 GLU A C 1
ATOM 596 O O . GLU A 1 74 ? -10.212 -1.143 6.961 1.00 92.19 74 GLU A O 1
ATOM 601 N N . SER A 1 75 ? -8.500 -0.599 8.299 1.00 90.69 75 SER A N 1
ATOM 602 C CA . SER A 1 75 ? -7.708 -1.796 7.985 1.00 90.69 75 SER A CA 1
ATOM 603 C C . SER A 1 75 ? -8.366 -3.076 8.507 1.00 90.69 75 SER A C 1
ATOM 605 O O . SER A 1 75 ? -8.339 -4.094 7.820 1.00 90.69 75 SER A O 1
ATOM 607 N N . VAL A 1 76 ? -8.983 -3.030 9.692 1.00 93.38 76 VAL A N 1
ATOM 608 C CA . VAL A 1 76 ? -9.762 -4.153 10.233 1.00 93.38 76 VAL A CA 1
ATOM 609 C C . VAL A 1 76 ? -11.035 -4.380 9.420 1.00 93.38 76 VAL A C 1
ATOM 611 O O . VAL A 1 76 ? -11.333 -5.524 9.102 1.00 93.38 76 VAL A O 1
ATOM 614 N N . CYS A 1 77 ? -11.750 -3.329 9.007 1.00 91.00 77 CYS A N 1
ATOM 615 C CA . CYS A 1 77 ? -12.908 -3.460 8.116 1.00 91.00 77 CYS A CA 1
ATOM 616 C C . CYS A 1 77 ? -12.543 -4.165 6.802 1.00 91.00 77 CYS A C 1
ATOM 618 O O . CYS A 1 77 ? -13.244 -5.079 6.376 1.00 91.00 77 CYS A O 1
ATOM 620 N N . LEU A 1 78 ? -11.427 -3.779 6.179 1.00 89.31 78 LEU A N 1
ATOM 621 C CA . LEU A 1 78 ? -10.908 -4.450 4.984 1.00 89.31 78 LEU A CA 1
ATOM 622 C C . LEU A 1 78 ? -10.564 -5.921 5.259 1.00 89.31 78 LEU A C 1
ATOM 624 O O . LEU A 1 78 ? -10.952 -6.794 4.487 1.00 89.31 78 LEU A O 1
ATOM 628 N N . PHE A 1 79 ? -9.888 -6.200 6.377 1.00 89.81 79 PHE A N 1
ATOM 629 C CA . PHE A 1 79 ? -9.539 -7.559 6.793 1.00 89.81 79 PHE A CA 1
ATOM 630 C C . PHE A 1 79 ? -10.772 -8.450 6.988 1.00 89.81 79 PHE A C 1
ATOM 632 O O . PHE A 1 79 ? -10.807 -9.559 6.461 1.00 89.81 79 PHE A O 1
ATOM 639 N N . LEU A 1 80 ? -11.788 -7.958 7.703 1.00 88.31 80 LEU A N 1
ATOM 640 C CA . LEU A 1 80 ? -13.032 -8.688 7.968 1.00 88.31 80 LEU A CA 1
ATOM 641 C C . LEU A 1 80 ? -13.832 -8.959 6.688 1.00 88.31 80 LEU A C 1
ATOM 643 O O . LEU A 1 80 ? -14.503 -9.979 6.598 1.00 88.31 80 LEU A O 1
ATOM 647 N N . ASN A 1 81 ? -13.724 -8.078 5.692 1.00 87.75 81 ASN A N 1
ATOM 648 C CA . ASN A 1 81 ? -14.340 -8.251 4.375 1.00 87.75 81 ASN A CA 1
ATOM 649 C C . ASN A 1 81 ? -13.479 -9.078 3.402 1.00 87.75 81 ASN A C 1
ATOM 651 O O . ASN A 1 81 ? -13.781 -9.119 2.212 1.00 87.75 81 ASN A O 1
ATOM 655 N N . GLU A 1 82 ? -12.383 -9.682 3.870 1.00 83.69 82 GLU A N 1
ATOM 656 C CA . GLU A 1 82 ? -11.410 -10.416 3.047 1.00 83.69 82 GLU A CA 1
ATOM 657 C C . GLU A 1 82 ? -10.783 -9.578 1.908 1.00 83.69 82 GLU A C 1
ATOM 659 O O . GLU A 1 82 ? -10.185 -10.098 0.964 1.00 83.69 82 GLU A O 1
ATOM 664 N N . GLN A 1 83 ? -10.859 -8.249 2.012 1.00 80.31 83 GLN A N 1
ATOM 665 C CA . GLN A 1 83 ? -10.352 -7.313 1.015 1.00 80.31 83 GLN A CA 1
ATOM 666 C C . GLN A 1 83 ? -8.898 -6.965 1.315 1.00 80.31 83 GLN A C 1
ATOM 668 O O . GLN A 1 83 ?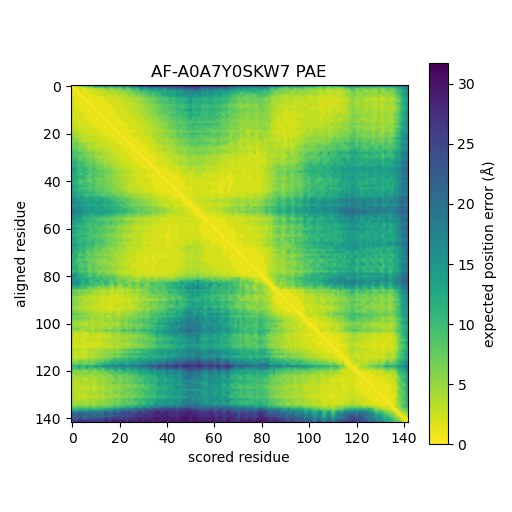 -8.581 -6.087 2.119 1.00 80.31 83 GLN A O 1
ATOM 673 N N . ARG A 1 84 ? -7.977 -7.656 0.643 1.00 73.06 84 ARG A N 1
ATOM 674 C CA . ARG A 1 84 ? -6.556 -7.295 0.692 1.00 73.06 84 ARG A CA 1
ATOM 675 C C . ARG A 1 84 ? -6.318 -5.978 -0.040 1.00 73.06 84 ARG A C 1
ATOM 677 O O . ARG A 1 84 ? -6.857 -5.755 -1.121 1.00 73.06 84 ARG A O 1
ATOM 684 N N . ARG A 1 85 ? -5.454 -5.132 0.528 1.00 76.38 85 ARG A N 1
ATOM 685 C CA . ARG A 1 85 ? -4.954 -3.943 -0.173 1.00 76.38 85 ARG A CA 1
ATOM 686 C C . ARG A 1 85 ? -4.222 -4.344 -1.452 1.00 76.38 85 ARG A C 1
ATOM 688 O O . ARG A 1 85 ? -3.605 -5.410 -1.514 1.00 76.38 85 ARG A O 1
ATOM 695 N N . SER A 1 86 ? -4.300 -3.476 -2.458 1.00 80.38 86 SER A N 1
ATOM 696 C CA . SER A 1 86 ? -3.709 -3.724 -3.768 1.00 80.38 86 SER A CA 1
ATOM 697 C C . SER A 1 86 ? -2.186 -3.806 -3.676 1.00 80.38 86 SER A C 1
ATOM 699 O O . SER A 1 86 ? -1.519 -2.868 -3.238 1.00 80.38 86 SER A O 1
ATOM 701 N N . VAL A 1 87 ? -1.629 -4.932 -4.126 1.00 81.31 87 VAL A N 1
ATOM 702 C CA . VAL A 1 87 ? -0.176 -5.098 -4.284 1.00 81.31 87 VAL A CA 1
ATOM 703 C C . VAL A 1 87 ? 0.352 -4.098 -5.311 1.00 81.31 87 VAL A C 1
ATOM 705 O O . VAL A 1 87 ? 1.416 -3.527 -5.097 1.00 81.31 87 VAL A O 1
ATOM 708 N N . ASP A 1 88 ? -0.402 -3.834 -6.380 1.00 79.12 88 ASP A N 1
ATOM 709 C CA . ASP A 1 88 ? 0.013 -2.897 -7.427 1.00 79.12 88 ASP A CA 1
ATOM 710 C C . ASP A 1 88 ? 0.129 -1.468 -6.889 1.00 79.12 88 ASP A C 1
ATOM 712 O O . ASP A 1 88 ? 1.091 -0.768 -7.192 1.00 79.12 88 ASP A O 1
ATOM 716 N N . GLU A 1 89 ? -0.802 -1.040 -6.034 1.00 83.69 89 GLU A N 1
ATOM 717 C CA . GLU A 1 89 ? -0.745 0.282 -5.400 1.00 83.69 89 GLU A CA 1
ATOM 718 C C . GLU A 1 89 ? 0.478 0.416 -4.479 1.00 83.69 89 GLU A C 1
ATOM 720 O O . GLU A 1 89 ? 1.208 1.406 -4.546 1.00 83.69 89 GLU A O 1
ATOM 725 N N . ALA A 1 90 ? 0.769 -0.614 -3.680 1.00 84.56 90 ALA A N 1
ATOM 726 C CA . ALA A 1 90 ? 1.962 -0.645 -2.835 1.00 84.56 90 ALA A CA 1
ATOM 727 C C . ALA A 1 90 ? 3.268 -0.690 -3.657 1.00 84.56 90 ALA A C 1
ATOM 729 O O . ALA A 1 90 ? 4.278 -0.106 -3.258 1.00 84.56 90 ALA A O 1
ATOM 730 N N . MET A 1 91 ? 3.260 -1.336 -4.829 1.00 86.94 91 MET A N 1
ATOM 731 C CA . MET A 1 91 ? 4.390 -1.298 -5.763 1.00 86.94 91 MET A CA 1
ATOM 732 C C . MET A 1 91 ? 4.623 0.114 -6.313 1.00 86.94 91 MET A C 1
ATOM 734 O O . MET A 1 91 ? 5.776 0.535 -6.428 1.00 86.94 91 MET A O 1
ATOM 738 N N . TRP A 1 92 ? 3.560 0.856 -6.637 1.00 85.69 92 TRP A N 1
ATOM 739 C CA . TRP A 1 92 ? 3.675 2.244 -7.093 1.00 85.69 92 TRP A CA 1
ATOM 740 C C . TRP A 1 92 ? 4.214 3.169 -6.000 1.00 85.69 92 TRP A C 1
ATOM 742 O O . TRP A 1 92 ? 5.143 3.927 -6.272 1.00 85.69 92 TRP A O 1
ATOM 752 N N . GLN A 1 93 ? 3.739 3.025 -4.758 1.00 85.56 93 GLN A N 1
ATOM 753 C CA . GLN A 1 93 ? 4.263 3.777 -3.609 1.00 85.56 93 GLN A CA 1
ATOM 754 C C . GLN A 1 93 ? 5.772 3.577 -3.427 1.00 85.56 93 GLN A C 1
ATOM 756 O O . GLN A 1 93 ? 6.514 4.547 -3.275 1.00 85.56 93 GLN A O 1
ATOM 761 N N . TYR A 1 94 ? 6.256 2.336 -3.535 1.00 87.75 94 TYR A N 1
ATOM 762 C CA . TYR A 1 94 ? 7.693 2.060 -3.480 1.00 87.75 94 TYR A CA 1
ATOM 763 C C . TYR A 1 94 ? 8.474 2.819 -4.561 1.00 87.75 94 TYR A C 1
ATOM 765 O O . TYR A 1 94 ? 9.532 3.391 -4.295 1.00 87.75 94 TYR A O 1
ATOM 773 N N . CYS A 1 95 ? 7.971 2.820 -5.797 1.00 84.44 95 CYS A N 1
ATOM 774 C CA . CYS A 1 95 ? 8.613 3.520 -6.907 1.00 84.44 95 CYS A CA 1
ATOM 775 C C . CYS A 1 95 ? 8.612 5.046 -6.714 1.00 84.44 95 CYS A C 1
ATOM 777 O O . CYS A 1 95 ? 9.575 5.703 -7.117 1.00 84.44 95 CYS A O 1
ATOM 779 N N . ASP A 1 96 ? 7.572 5.600 -6.088 1.00 84.94 96 ASP A N 1
ATOM 780 C CA . ASP A 1 96 ? 7.471 7.028 -5.783 1.00 84.94 96 ASP A CA 1
ATOM 781 C C . ASP A 1 96 ? 8.474 7.487 -4.729 1.00 84.94 96 ASP A C 1
ATOM 783 O O . ASP A 1 96 ? 9.121 8.520 -4.914 1.00 84.94 96 ASP A O 1
ATOM 787 N N . GLU A 1 97 ? 8.688 6.686 -3.686 1.00 88.31 97 GLU A N 1
ATOM 788 C CA . GLU A 1 97 ? 9.658 6.973 -2.624 1.00 88.31 97 GLU A CA 1
ATOM 789 C C . GLU A 1 97 ? 11.122 6.872 -3.091 1.00 88.31 97 GLU A C 1
ATOM 791 O O . GLU A 1 97 ? 12.035 7.387 -2.440 1.00 88.31 97 GLU A O 1
ATOM 796 N N . LYS A 1 98 ? 11.388 6.202 -4.219 1.00 87.44 98 LYS A N 1
ATOM 797 C CA . LYS A 1 98 ? 12.741 5.991 -4.759 1.00 87.44 98 LYS A CA 1
ATOM 798 C C . LYS A 1 98 ? 13.076 6.968 -5.878 1.00 87.44 98 LYS A C 1
ATOM 800 O O . LYS A 1 98 ? 13.509 6.578 -6.964 1.00 87.44 98 LYS A O 1
ATOM 805 N N . GLU A 1 99 ? 12.946 8.258 -5.583 1.00 85.75 99 GLU A N 1
ATOM 806 C CA . GLU A 1 99 ? 13.210 9.331 -6.541 1.00 85.75 99 GLU A CA 1
ATOM 807 C C . GLU A 1 99 ? 14.623 9.274 -7.140 1.00 85.75 99 GLU A C 1
ATOM 809 O O . GLU A 1 99 ? 14.760 9.347 -8.359 1.00 85.75 99 GLU A O 1
ATOM 814 N N . SER A 1 100 ? 15.660 9.071 -6.322 1.00 83.81 100 SER A N 1
ATOM 815 C CA . SER A 1 100 ? 17.051 8.993 -6.795 1.00 83.81 100 SER A CA 1
ATOM 816 C C . SER A 1 100 ? 17.296 7.819 -7.747 1.00 83.81 100 SER A C 1
ATOM 818 O O . SER A 1 100 ? 18.036 7.951 -8.715 1.00 83.81 100 SER A O 1
ATOM 820 N N . LEU A 1 101 ? 16.631 6.683 -7.526 1.00 84.88 101 LEU A N 1
ATOM 821 C CA . LEU A 1 101 ? 16.699 5.522 -8.412 1.00 84.88 101 LEU A CA 1
ATOM 822 C C . LEU A 1 101 ? 15.951 5.785 -9.725 1.00 84.88 101 LEU A C 1
ATOM 824 O O . LEU A 1 101 ? 16.444 5.464 -10.805 1.00 84.88 101 LEU A O 1
ATOM 828 N N . ARG A 1 102 ? 14.759 6.383 -9.634 1.00 84.69 102 ARG A N 1
ATOM 829 C CA . ARG A 1 102 ? 13.892 6.657 -10.783 1.00 84.69 102 ARG A CA 1
ATOM 830 C C . ARG A 1 102 ? 14.452 7.760 -11.679 1.00 84.69 102 ARG A C 1
ATOM 832 O O . ARG A 1 102 ? 14.582 7.545 -12.880 1.00 84.69 102 ARG A O 1
ATOM 839 N N . LYS A 1 103 ? 14.767 8.924 -11.108 1.00 85.69 103 LYS A N 1
ATOM 840 C CA . LYS A 1 103 ? 15.280 10.094 -11.834 1.00 85.69 103 LYS A CA 1
ATOM 841 C C . LYS A 1 103 ? 16.789 10.002 -12.060 1.00 85.69 103 LYS A C 1
ATOM 843 O O . LYS A 1 103 ? 17.227 10.167 -13.181 1.00 85.69 103 LYS A O 1
ATOM 848 N N . GLY A 1 104 ? 17.569 9.669 -11.034 1.00 84.06 104 GLY A N 1
ATOM 849 C CA . GLY A 1 104 ? 19.036 9.728 -11.104 1.00 84.06 104 GLY A CA 1
ATOM 850 C C . GLY A 1 104 ? 19.730 8.522 -11.745 1.00 84.06 104 GLY A C 1
ATOM 851 O O . GLY A 1 104 ? 20.916 8.608 -12.041 1.00 84.06 104 GLY A O 1
ATOM 852 N N .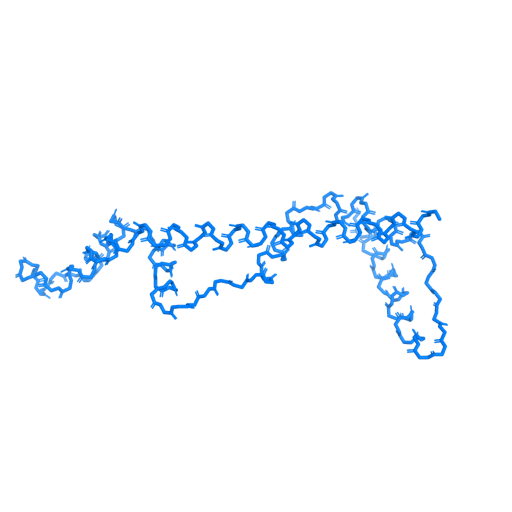 LEU A 1 105 ? 19.035 7.396 -11.955 1.00 87.19 105 LEU A N 1
ATOM 853 C CA . LEU A 1 105 ? 19.625 6.211 -12.594 1.00 87.19 105 LEU A CA 1
ATOM 854 C C . LEU A 1 105 ? 18.793 5.705 -13.770 1.00 87.19 105 LEU A C 1
ATOM 856 O O . LEU A 1 105 ? 19.296 5.613 -14.884 1.00 87.19 105 LEU A O 1
ATOM 860 N N . LEU A 1 106 ? 17.528 5.341 -13.538 1.00 89.06 106 LEU A N 1
ATOM 861 C CA . LEU A 1 106 ? 16.712 4.708 -14.576 1.00 89.06 106 LEU A CA 1
ATOM 862 C C . LEU A 1 106 ? 16.394 5.669 -15.724 1.00 89.06 106 LEU A C 1
ATOM 864 O O . LEU A 1 106 ? 16.527 5.272 -16.878 1.00 89.06 106 LEU A O 1
ATOM 868 N N . ARG A 1 107 ? 16.006 6.915 -15.425 1.00 90.75 107 ARG A N 1
ATOM 869 C CA . ARG A 1 107 ? 15.759 7.941 -16.448 1.00 90.75 107 ARG A CA 1
ATOM 870 C C . ARG A 1 107 ? 17.029 8.257 -17.237 1.00 90.75 107 ARG A C 1
ATOM 872 O O . ARG A 1 107 ? 16.985 8.179 -18.456 1.00 90.75 107 ARG A O 1
ATOM 879 N N . GLU A 1 108 ? 18.147 8.514 -16.565 1.00 90.31 108 GLU A N 1
ATOM 880 C CA . GLU A 1 108 ? 19.431 8.789 -17.231 1.00 90.31 108 GLU A CA 1
ATOM 881 C C . GLU A 1 108 ? 19.846 7.655 -18.178 1.00 90.31 108 GLU A C 1
ATOM 883 O O . GLU A 1 108 ? 20.144 7.871 -19.351 1.00 90.31 108 GLU A O 1
ATOM 888 N N . LEU A 1 109 ? 19.787 6.407 -17.702 1.00 89.69 109 LEU A N 1
ATOM 889 C CA . LEU A 1 109 ? 20.083 5.247 -18.539 1.00 89.69 109 LEU A CA 1
ATOM 890 C C . LEU A 1 109 ? 19.102 5.118 -19.707 1.00 89.69 109 LEU A C 1
ATOM 892 O O . LEU A 1 109 ? 19.522 4.771 -20.806 1.00 89.69 109 LEU A O 1
ATOM 896 N N . PHE A 1 110 ? 17.816 5.395 -19.487 1.00 92.12 110 PHE A N 1
ATOM 897 C CA . PHE A 1 110 ? 16.797 5.367 -20.532 1.00 92.12 110 PHE A CA 1
ATOM 898 C C . PHE A 1 110 ? 17.059 6.416 -21.619 1.00 92.12 110 PHE A C 1
ATOM 900 O O . PHE A 1 110 ? 16.929 6.102 -22.799 1.00 92.12 110 PHE A O 1
ATOM 907 N N . LEU A 1 111 ? 17.465 7.632 -21.249 1.00 91.75 111 LEU A N 1
ATOM 908 C CA . LEU A 1 111 ? 17.766 8.719 -22.186 1.00 91.75 111 LEU A CA 1
ATOM 909 C C . LEU A 1 111 ? 19.030 8.451 -23.016 1.00 91.75 111 LEU A C 1
ATOM 911 O O . LEU A 1 111 ? 19.084 8.818 -24.187 1.00 91.75 111 LEU A O 1
ATOM 915 N N . CYS A 1 112 ? 20.013 7.744 -22.457 1.00 90.38 112 CYS A N 1
ATOM 916 C CA . CYS A 1 112 ? 21.230 7.352 -23.175 1.00 90.38 112 CYS A CA 1
ATOM 917 C C . CYS A 1 112 ? 21.036 6.197 -24.175 1.00 90.38 112 CYS A C 1
ATOM 919 O O . CYS A 1 112 ? 21.972 5.852 -24.903 1.00 90.38 112 CYS A O 1
ATOM 921 N N . LEU A 1 113 ? 19.869 5.548 -24.196 1.00 90.69 113 LEU A N 1
ATOM 922 C CA . LEU A 1 113 ? 19.597 4.413 -25.074 1.00 90.69 113 LEU A CA 1
ATOM 923 C C . LEU A 1 113 ? 18.882 4.846 -26.352 1.00 90.69 113 LEU A C 1
ATOM 925 O O . LEU A 1 113 ? 17.950 5.642 -26.335 1.00 90.69 113 LEU A O 1
ATOM 929 N N . ARG A 1 114 ? 19.275 4.243 -27.475 1.00 89.25 114 ARG A N 1
ATOM 930 C CA . ARG A 1 114 ? 18.535 4.332 -28.734 1.00 89.25 114 ARG A CA 1
ATOM 931 C C . ARG A 1 114 ? 17.660 3.093 -28.879 1.00 89.25 114 ARG A C 1
ATOM 933 O O . ARG A 1 114 ? 18.175 1.976 -28.911 1.00 89.25 114 ARG A O 1
ATOM 940 N N . PHE A 1 115 ? 16.351 3.300 -28.955 1.00 89.00 115 PHE A N 1
ATOM 941 C CA . PHE A 1 115 ? 15.374 2.233 -29.147 1.00 89.00 115 PHE A CA 1
ATOM 942 C C . PHE A 1 115 ? 15.011 2.120 -30.625 1.00 89.00 115 PHE A C 1
ATOM 944 O O . PHE A 1 115 ? 14.573 3.089 -31.240 1.00 89.00 115 PHE A O 1
ATOM 951 N N . GLU A 1 116 ? 15.181 0.927 -31.187 1.00 90.56 116 GLU A N 1
ATOM 952 C CA . GLU A 1 116 ? 14.829 0.617 -32.572 1.00 90.56 116 GLU A CA 1
ATOM 953 C C . GLU A 1 116 ? 13.740 -0.452 -32.591 1.00 90.56 116 GLU A C 1
ATOM 955 O O . GLU A 1 116 ? 13.819 -1.446 -31.869 1.00 90.56 116 GLU A O 1
ATOM 960 N N . GLY A 1 117 ? 12.703 -0.226 -33.396 1.00 86.81 117 GLY A N 1
ATOM 961 C CA . GLY A 1 117 ? 11.624 -1.185 -33.602 1.00 86.81 117 GLY A CA 1
ATOM 962 C C . GLY A 1 117 ? 11.875 -2.021 -34.851 1.00 86.81 117 GLY A C 1
ATOM 963 O O . GLY A 1 117 ? 12.302 -1.493 -35.875 1.00 86.81 117 GLY A O 1
ATOM 964 N N . CYS A 1 118 ? 11.561 -3.309 -34.776 1.00 89.44 118 CYS A N 1
ATOM 965 C CA . CYS A 1 118 ? 11.439 -4.191 -35.936 1.00 89.44 118 CYS A CA 1
ATOM 966 C C . CYS A 1 118 ? 9.958 -4.392 -36.300 1.00 89.44 118 CYS A C 1
ATOM 968 O O . CYS A 1 118 ? 9.068 -3.813 -35.662 1.00 89.44 118 CYS A O 1
ATOM 970 N N . ASP A 1 119 ? 9.681 -5.214 -37.311 1.00 87.62 119 ASP A N 1
ATOM 971 C CA . ASP A 1 119 ? 8.312 -5.552 -37.703 1.00 87.62 119 ASP A CA 1
ATOM 972 C C . ASP A 1 119 ? 7.507 -6.058 -36.493 1.00 87.62 119 ASP A C 1
ATOM 974 O O . ASP A 1 119 ? 7.901 -6.990 -35.793 1.00 87.62 119 ASP A O 1
ATOM 978 N N . GLY A 1 120 ? 6.395 -5.376 -36.204 1.00 86.88 120 GLY A N 1
ATOM 979 C CA . GLY A 1 120 ? 5.541 -5.632 -35.038 1.00 86.88 120 GLY A CA 1
ATOM 980 C C . GLY A 1 120 ? 5.850 -4.805 -33.780 1.00 86.88 120 GLY A C 1
ATOM 981 O O . GLY A 1 120 ? 5.011 -4.752 -32.885 1.00 86.88 120 GLY A O 1
ATOM 982 N N . THR A 1 121 ? 6.991 -4.105 -33.697 1.00 90.75 121 THR A N 1
ATOM 983 C CA . THR A 1 121 ? 7.368 -3.275 -32.525 1.00 90.75 121 THR A CA 1
ATOM 984 C C . THR A 1 121 ? 7.642 -1.800 -32.845 1.00 90.75 121 THR A C 1
ATOM 986 O O . THR A 1 121 ? 7.955 -1.020 -31.944 1.00 90.75 121 THR A O 1
ATOM 989 N N . GLN A 1 122 ? 7.451 -1.372 -34.097 1.00 92.88 122 GLN A N 1
ATOM 990 C CA . GLN A 1 122 ? 7.646 0.021 -34.538 1.00 92.88 122 GLN A CA 1
ATOM 991 C C . GLN A 1 122 ? 6.848 1.040 -33.707 1.00 92.88 122 GLN A C 1
ATOM 993 O O . GLN A 1 122 ? 7.390 2.067 -33.303 1.00 92.88 122 GLN A O 1
ATOM 998 N N . HIS A 1 123 ? 5.584 0.741 -33.384 1.00 91.56 123 HIS A N 1
ATOM 999 C CA . HIS A 1 123 ? 4.758 1.621 -32.550 1.00 91.56 123 HIS A CA 1
ATOM 1000 C C . HIS A 1 123 ? 5.307 1.781 -31.128 1.00 91.56 123 HIS A C 1
ATOM 1002 O O . HIS A 1 123 ? 5.233 2.872 -30.565 1.00 91.56 123 HIS A O 1
ATOM 1008 N N . LEU A 1 124 ? 5.895 0.723 -30.560 1.00 91.69 124 LEU A N 1
ATOM 1009 C CA . LEU A 1 124 ? 6.520 0.789 -29.242 1.00 91.69 124 LEU A CA 1
ATOM 1010 C C . LEU A 1 124 ? 7.787 1.646 -29.289 1.00 91.69 124 LEU A C 1
ATOM 1012 O O . LEU A 1 124 ? 7.959 2.512 -28.439 1.00 91.69 124 LEU A O 1
ATOM 1016 N N . ALA A 1 125 ? 8.640 1.462 -30.300 1.00 92.69 125 ALA A N 1
ATOM 1017 C CA . ALA A 1 125 ? 9.832 2.290 -30.473 1.00 92.69 125 ALA A CA 1
ATOM 1018 C C . ALA A 1 125 ? 9.476 3.779 -30.642 1.00 92.69 125 ALA A C 1
ATOM 1020 O O . ALA A 1 125 ? 10.089 4.633 -30.005 1.00 92.69 125 ALA A O 1
ATOM 1021 N N . ALA A 1 126 ? 8.432 4.088 -31.420 1.00 92.50 126 ALA A N 1
ATOM 1022 C CA . ALA A 1 126 ? 7.932 5.453 -31.576 1.00 92.50 126 ALA A CA 1
ATOM 1023 C C . ALA A 1 126 ? 7.399 6.041 -30.256 1.00 92.50 126 ALA A C 1
ATOM 1025 O O . ALA A 1 126 ? 7.680 7.197 -29.939 1.00 92.50 126 ALA A O 1
ATOM 1026 N N . ALA A 1 127 ? 6.666 5.251 -29.465 1.00 93.69 127 ALA A N 1
ATOM 1027 C CA . ALA A 1 127 ? 6.188 5.675 -28.151 1.00 93.69 127 ALA A CA 1
ATOM 1028 C C . ALA A 1 127 ? 7.351 5.957 -27.188 1.00 93.69 127 ALA A C 1
ATOM 1030 O O . ALA A 1 127 ? 7.361 6.998 -26.537 1.00 93.69 127 ALA A O 1
ATOM 1031 N N . LEU A 1 128 ? 8.362 5.083 -27.149 1.00 93.69 128 LEU A N 1
ATOM 1032 C CA . LEU A 1 128 ? 9.554 5.275 -26.320 1.00 93.69 128 LEU A CA 1
ATOM 1033 C C . LEU A 1 128 ? 10.326 6.536 -26.724 1.00 93.69 128 LEU A C 1
ATOM 1035 O O . LEU A 1 128 ? 10.684 7.321 -25.851 1.00 93.69 128 LEU A O 1
ATOM 1039 N N . ALA A 1 129 ? 10.512 6.776 -28.025 1.00 92.25 129 ALA A N 1
ATOM 1040 C CA . ALA A 1 129 ? 11.163 7.987 -28.525 1.00 92.25 129 ALA A CA 1
ATOM 1041 C C . ALA A 1 129 ? 10.381 9.259 -28.154 1.00 92.25 129 ALA A C 1
ATOM 1043 O O . ALA A 1 129 ? 10.966 10.254 -27.728 1.00 92.25 129 ALA A O 1
ATOM 1044 N N . LYS A 1 130 ? 9.044 9.223 -28.251 1.00 92.81 130 LYS A N 1
ATOM 1045 C CA . LYS A 1 130 ? 8.186 10.324 -27.794 1.00 92.81 130 LYS A CA 1
ATOM 1046 C C . LYS A 1 130 ? 8.377 10.590 -26.297 1.00 92.81 130 LYS A C 1
ATOM 1048 O O . LYS A 1 130 ? 8.590 11.735 -25.914 1.00 92.81 130 LYS A O 1
ATOM 1053 N N . THR A 1 131 ? 8.372 9.547 -25.468 1.00 93.06 131 THR A N 1
ATOM 1054 C CA . THR A 1 131 ? 8.600 9.674 -24.021 1.00 93.06 131 THR A CA 1
ATOM 1055 C C . THR A 1 131 ? 10.002 10.200 -23.695 1.00 93.06 131 THR A C 1
ATOM 1057 O O . THR A 1 131 ? 10.136 11.024 -22.796 1.00 93.06 131 THR A O 1
ATOM 1060 N N . GLN A 1 132 ? 11.048 9.791 -24.424 1.00 93.88 132 GLN A N 1
ATOM 1061 C CA . GLN A 1 132 ? 12.396 10.360 -24.263 1.00 93.88 132 GLN A CA 1
ATOM 1062 C C . GLN A 1 132 ? 12.404 11.872 -24.529 1.00 93.88 132 GLN A C 1
ATOM 1064 O O . GLN A 1 132 ? 12.997 12.624 -23.760 1.00 93.88 132 GLN A O 1
ATOM 1069 N N . ASN A 1 133 ? 11.699 12.330 -25.567 1.00 91.06 133 ASN A N 1
ATOM 1070 C CA . ASN A 1 133 ? 11.588 13.756 -25.881 1.00 91.06 133 ASN A CA 1
ATOM 1071 C C . ASN A 1 133 ? 10.822 14.538 -24.806 1.00 91.06 133 ASN A C 1
ATOM 1073 O O . ASN A 1 133 ? 11.229 15.639 -24.449 1.00 91.06 133 ASN A O 1
ATOM 1077 N N . GLU A 1 134 ? 9.739 13.974 -24.269 1.00 91.38 134 GLU A N 1
ATOM 1078 C CA . GLU A 1 134 ? 8.975 14.588 -23.175 1.00 91.38 134 GLU A CA 1
ATOM 1079 C C . GLU A 1 134 ? 9.818 14.722 -21.902 1.00 91.38 134 GLU A C 1
ATOM 1081 O O . GLU A 1 134 ? 9.808 15.772 -21.266 1.00 91.38 134 GLU A O 1
ATOM 1086 N N . LEU A 1 135 ? 10.586 13.684 -21.556 1.00 88.38 135 LEU A N 1
ATOM 1087 C CA . LEU A 1 135 ? 11.468 13.694 -20.388 1.00 88.38 135 LEU A CA 1
ATOM 1088 C C . LEU A 1 135 ? 12.625 14.691 -20.548 1.00 88.38 135 LEU A C 1
ATOM 1090 O O . LEU A 1 135 ? 12.898 15.429 -19.609 1.00 88.38 135 LEU A O 1
ATOM 1094 N N . ASN A 1 136 ? 13.239 14.774 -21.733 1.00 84.62 136 ASN A N 1
ATOM 1095 C CA . ASN A 1 136 ? 14.267 15.779 -22.034 1.00 84.62 136 ASN A CA 1
ATOM 1096 C C . ASN A 1 136 ? 13.706 17.213 -22.035 1.00 84.62 136 ASN A C 1
ATOM 1098 O O . ASN A 1 136 ? 14.395 18.149 -21.640 1.00 84.62 136 ASN A O 1
ATOM 1102 N N . GLY A 1 137 ? 12.462 17.405 -22.489 1.00 75.88 137 GLY A N 1
ATOM 1103 C CA . GLY A 1 137 ? 11.811 18.718 -22.520 1.00 75.88 137 GLY A CA 1
ATOM 1104 C C . GLY A 1 137 ? 11.415 19.250 -21.139 1.00 75.88 137 GLY A C 1
ATOM 1105 O O . GLY A 1 137 ? 11.335 20.463 -20.959 1.00 75.88 137 GLY A O 1
ATOM 1106 N N . GLN A 1 138 ? 11.199 18.367 -20.159 1.00 60.75 138 GLN A N 1
ATOM 1107 C CA . GLN A 1 138 ? 10.877 18.737 -18.775 1.00 60.75 138 GLN A CA 1
ATOM 1108 C C . GLN A 1 138 ? 12.080 19.308 -18.007 1.00 60.75 138 GLN A C 1
ATOM 1110 O O . GLN A 1 138 ? 11.883 20.144 -17.130 1.00 60.75 138 GLN A O 1
ATOM 1115 N N . ASP A 1 139 ? 13.309 18.922 -18.362 1.00 53.00 139 ASP A N 1
ATOM 1116 C CA . ASP A 1 139 ? 14.531 19.455 -17.740 1.00 53.00 139 ASP A CA 1
ATOM 1117 C C . ASP A 1 139 ? 14.939 20.839 -18.301 1.00 53.00 139 ASP A C 1
ATOM 1119 O O . ASP A 1 139 ? 15.830 21.482 -17.759 1.00 53.00 139 ASP A O 1
ATOM 1123 N N . ALA A 1 140 ? 14.265 21.344 -19.347 1.00 44.91 140 ALA A N 1
ATOM 1124 C CA . ALA A 1 140 ? 14.500 22.676 -19.926 1.00 44.91 140 ALA A CA 1
ATOM 1125 C C . ALA A 1 140 ? 13.662 23.807 -19.282 1.00 44.91 140 ALA A C 1
ATOM 1127 O O . ALA A 1 140 ? 13.702 24.947 -19.748 1.00 44.91 140 ALA A O 1
ATOM 1128 N N . GLN A 1 141 ? 12.858 23.494 -18.258 1.00 38.81 141 GLN A N 1
ATOM 1129 C CA . GLN A 1 141 ? 11.930 24.423 -17.589 1.00 38.81 141 GLN A CA 1
ATOM 1130 C C . GLN A 1 141 ? 12.219 24.615 -16.086 1.00 38.81 141 GLN A C 1
ATOM 1132 O O . GLN A 1 141 ? 11.401 25.207 -15.379 1.00 38.81 141 GLN A O 1
ATOM 1137 N N . LEU A 1 142 ? 13.378 24.150 -15.613 1.00 38.25 142 LEU A N 1
ATOM 1138 C CA . LEU A 1 142 ? 13.951 24.447 -14.293 1.00 38.25 142 LEU A CA 1
ATOM 1139 C C . LEU A 1 142 ? 15.222 25.286 -14.460 1.00 38.25 142 LEU A C 1
ATOM 1141 O O . LEU A 1 142 ? 15.464 26.133 -13.572 1.00 38.25 142 LEU A O 1
#